Protein AF-A0A972W4C5-F1 (afdb_monomer)

Radius of gyration: 12.28 Å; Cα contacts (8 Å, |Δi|>4): 21; chains: 1; bounding box: 29×22×28 Å

Structure (mmCIF, N/CA/C/O backbone):
data_AF-A0A972W4C5-F1
#
_entry.id   AF-A0A972W4C5-F1
#
loop_
_atom_site.group_PDB
_atom_site.id
_atom_site.type_symbol
_atom_site.label_atom_id
_atom_site.label_alt_id
_atom_site.label_comp_id
_atom_site.label_asym_id
_atom_site.label_entity_id
_atom_site.label_seq_id
_atom_site.pdbx_PDB_ins_code
_atom_site.Cartn_x
_atom_site.Cartn_y
_atom_site.Cartn_z
_atom_site.occupancy
_atom_site.B_iso_or_equiv
_atom_site.auth_seq_id
_atom_site.auth_comp_id
_atom_site.auth_asym_id
_atom_site.auth_atom_id
_atom_site.pdbx_PDB_model_num
ATOM 1 N N . ALA A 1 1 ? -11.765 15.700 -12.363 1.00 48.94 1 ALA A N 1
ATOM 2 C CA . ALA A 1 1 ? -10.732 14.897 -11.674 1.00 48.94 1 ALA A CA 1
ATOM 3 C C . ALA A 1 1 ? -11.186 13.439 -11.637 1.00 48.94 1 ALA A C 1
ATOM 5 O O . ALA A 1 1 ? -12.027 13.108 -10.815 1.00 48.94 1 ALA A O 1
ATOM 6 N N . TYR A 1 2 ? -10.732 12.597 -12.572 1.00 52.69 2 TYR A N 1
ATOM 7 C CA . TYR A 1 2 ? -11.341 11.268 -12.771 1.00 52.69 2 TYR A CA 1
ATOM 8 C C . TYR A 1 2 ? -10.591 10.109 -12.084 1.00 52.69 2 TYR A C 1
ATOM 10 O O . TYR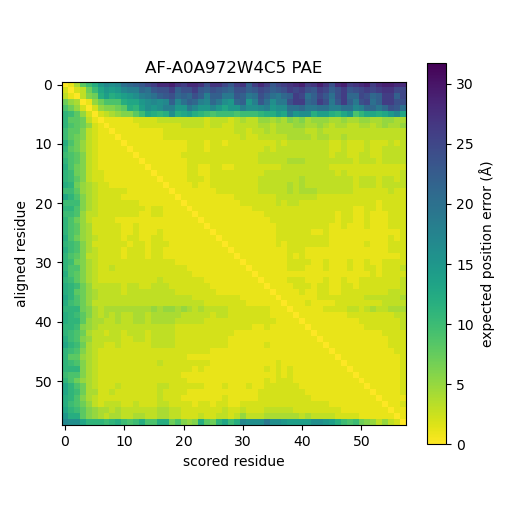 A 1 2 ? -11.197 9.075 -11.854 1.00 52.69 2 TYR A O 1
ATOM 18 N N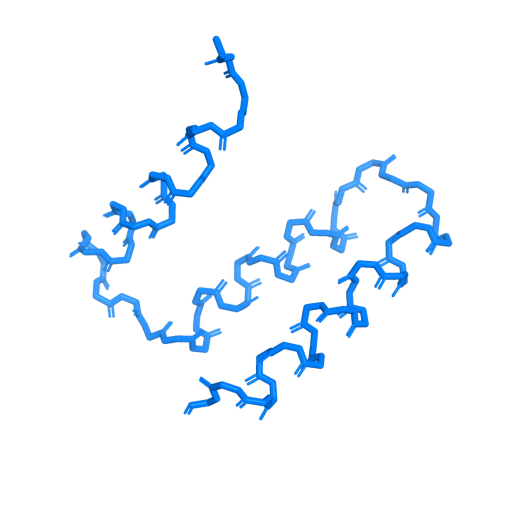 . PHE A 1 3 ? -9.330 10.283 -11.651 1.00 52.16 3 PHE A N 1
ATOM 19 C CA . PHE A 1 3 ? -8.576 9.193 -10.993 1.00 52.16 3 PHE A CA 1
ATOM 20 C C . PHE A 1 3 ? -7.871 9.553 -9.671 1.00 52.16 3 PHE A C 1
ATOM 22 O O . PHE A 1 3 ? -7.551 8.656 -8.902 1.00 52.16 3 PHE A O 1
ATOM 29 N N . GLY A 1 4 ? -7.683 10.837 -9.338 1.00 51.28 4 GLY A N 1
ATOM 30 C CA . GLY A 1 4 ? -6.970 11.227 -8.106 1.00 51.28 4 GLY A CA 1
ATOM 31 C C . GLY A 1 4 ? -7.791 11.111 -6.812 1.00 51.28 4 GLY A C 1
ATOM 32 O O . GLY A 1 4 ? -7.233 10.867 -5.750 1.00 51.28 4 GLY A O 1
ATOM 33 N N . GLY A 1 5 ? -9.120 11.261 -6.889 1.00 58.75 5 GLY A N 1
ATOM 34 C CA . GLY A 1 5 ? -10.002 11.226 -5.710 1.00 58.75 5 GLY A CA 1
ATOM 35 C C . GLY A 1 5 ? -10.634 9.861 -5.418 1.00 58.75 5 GLY A C 1
ATOM 36 O O . GLY A 1 5 ? -11.018 9.594 -4.283 1.00 58.75 5 GLY A O 1
ATOM 37 N N . GLN A 1 6 ? -10.747 8.988 -6.424 1.00 77.12 6 GLN A N 1
ATOM 38 C CA . GLN A 1 6 ? -11.469 7.718 -6.282 1.00 77.12 6 GLN A CA 1
ATOM 39 C C . GLN A 1 6 ? -10.666 6.680 -5.496 1.00 77.12 6 GLN A C 1
ATOM 41 O O . GLN A 1 6 ? -11.231 6.002 -4.650 1.00 77.12 6 GLN A O 1
ATOM 46 N N . VAL A 1 7 ? -9.349 6.587 -5.704 1.00 86.00 7 VAL A N 1
ATOM 47 C CA . VAL A 1 7 ? -8.534 5.545 -5.058 1.00 86.00 7 VAL A CA 1
ATOM 48 C C . VAL A 1 7 ? -8.483 5.728 -3.540 1.00 86.00 7 VAL A C 1
ATOM 50 O O . VAL A 1 7 ? -8.772 4.788 -2.806 1.00 86.00 7 VAL A O 1
ATOM 53 N N . ASN A 1 8 ? -8.211 6.942 -3.052 1.00 89.00 8 ASN A N 1
ATOM 54 C CA . ASN A 1 8 ? -8.207 7.209 -1.609 1.00 89.00 8 ASN A CA 1
ATOM 55 C C . ASN A 1 8 ? -9.592 7.003 -0.988 1.00 89.00 8 ASN A C 1
ATOM 57 O O . ASN A 1 8 ? -9.696 6.431 0.095 1.00 89.00 8 ASN A O 1
ATOM 61 N N . LYS A 1 9 ? -10.660 7.407 -1.689 1.00 92.25 9 LYS A N 1
ATOM 62 C CA . LYS A 1 9 ? -12.028 7.125 -1.249 1.00 92.25 9 LYS A CA 1
ATOM 63 C C . LYS A 1 9 ? -12.270 5.618 -1.144 1.00 92.25 9 LYS A C 1
ATOM 65 O O . LYS A 1 9 ? -12.793 5.178 -0.133 1.00 92.25 9 LYS A O 1
ATOM 70 N N . ASN A 1 10 ? -11.828 4.825 -2.119 1.00 91.62 10 ASN A N 1
ATOM 71 C CA . ASN A 1 10 ? -11.967 3.369 -2.077 1.00 91.62 10 ASN A CA 1
ATOM 72 C C . ASN A 1 10 ? -11.233 2.762 -0.874 1.00 91.62 10 ASN A C 1
ATOM 74 O O . ASN A 1 10 ? -11.798 1.899 -0.214 1.00 91.62 10 ASN A O 1
ATOM 78 N N . TYR A 1 11 ? -10.025 3.241 -0.550 1.00 93.50 11 TYR A N 1
ATOM 79 C CA . TYR A 1 11 ? -9.297 2.803 0.647 1.00 93.50 11 TYR A CA 1
ATOM 80 C C . TYR A 1 11 ? -10.032 3.148 1.945 1.00 93.50 11 TYR A C 1
ATOM 82 O O . TYR A 1 11 ? -10.107 2.311 2.839 1.00 93.50 11 TYR A O 1
ATOM 90 N N . ILE A 1 12 ? -10.597 4.352 2.048 1.00 94.56 12 ILE A N 1
ATOM 91 C CA . ILE A 1 12 ? -11.369 4.767 3.226 1.00 94.56 12 ILE A CA 1
ATOM 92 C C . ILE A 1 12 ? -12.639 3.919 3.360 1.00 94.56 12 ILE A C 1
ATOM 94 O O . ILE A 1 12 ? -12.951 3.440 4.446 1.00 94.56 12 ILE A O 1
ATOM 98 N N . GLU A 1 13 ? -13.372 3.719 2.269 1.00 95.75 13 GLU A N 1
ATOM 99 C CA . GLU A 1 13 ? -14.643 2.998 2.310 1.00 95.75 13 GLU A CA 1
ATOM 100 C C . GLU A 1 13 ? -14.450 1.490 2.538 1.00 95.75 13 GLU A C 1
ATOM 102 O O . GLU A 1 13 ? -15.191 0.910 3.327 1.00 95.75 13 GLU A O 1
ATOM 107 N N . ILE A 1 14 ? -13.427 0.852 1.949 1.00 95.56 14 ILE A N 1
ATOM 108 C CA . ILE A 1 14 ? -13.138 -0.569 2.223 1.00 95.56 14 ILE A CA 1
ATOM 109 C C . ILE A 1 14 ? -12.616 -0.783 3.645 1.00 95.56 14 ILE A C 1
ATOM 111 O O . ILE A 1 14 ? -12.977 -1.774 4.276 1.00 95.56 14 ILE A O 1
ATOM 115 N N . GLN A 1 15 ? -11.817 0.157 4.170 1.00 97.56 15 GLN A N 1
ATOM 116 C CA . GLN A 1 15 ? -11.373 0.115 5.560 1.00 97.56 15 GLN A CA 1
ATOM 117 C C . GLN A 1 15 ? -12.581 0.102 6.495 1.00 97.56 15 GLN A C 1
ATOM 119 O O . GLN A 1 15 ? -12.669 -0.785 7.334 1.00 97.56 15 GLN A O 1
ATOM 124 N N . LYS A 1 16 ? -13.532 1.027 6.309 1.00 97.56 16 LYS A N 1
ATOM 125 C CA . LYS A 1 16 ? -14.750 1.103 7.128 1.00 97.56 16 LYS A CA 1
ATOM 126 C C . LYS A 1 16 ? -15.639 -0.128 6.980 1.00 97.56 16 LYS A C 1
ATOM 128 O O . LYS A 1 16 ? -16.207 -0.586 7.962 1.00 97.56 16 LYS A O 1
ATOM 133 N N . ALA A 1 17 ? -15.794 -0.636 5.757 1.00 98.19 17 ALA A N 1
ATOM 134 C CA . ALA A 1 17 ? -16.696 -1.748 5.474 1.00 98.19 17 ALA A CA 1
ATOM 135 C C . ALA A 1 17 ? -16.204 -3.084 6.052 1.00 98.19 17 ALA A C 1
ATOM 137 O O . ALA A 1 17 ? -17.026 -3.930 6.391 1.00 98.19 17 ALA A O 1
ATOM 138 N N . LEU A 1 18 ? -14.883 -3.278 6.139 1.00 98.12 18 LEU A N 1
ATOM 139 C CA . LEU A 1 18 ? -14.265 -4.543 6.553 1.00 98.12 18 LEU A CA 1
ATOM 140 C C . LEU A 1 18 ? -13.451 -4.440 7.855 1.00 98.12 18 LEU A C 1
ATOM 142 O O . LEU A 1 18 ? -12.809 -5.413 8.232 1.00 98.12 18 LEU A O 1
ATOM 146 N N . ASP A 1 19 ? -13.456 -3.277 8.508 1.00 97.94 19 ASP A N 1
ATOM 147 C CA . ASP A 1 19 ? -12.652 -2.952 9.696 1.00 97.94 19 ASP A CA 1
ATOM 148 C C . ASP A 1 19 ? -11.158 -3.292 9.543 1.00 97.94 19 ASP A C 1
ATOM 150 O O . ASP A 1 19 ? -10.515 -3.883 10.410 1.00 97.94 19 ASP A O 1
ATOM 154 N N . LEU A 1 20 ? -10.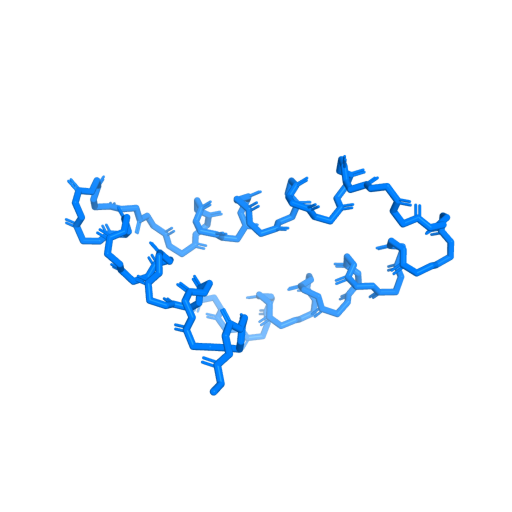587 -2.937 8.386 1.00 98.06 20 LEU A N 1
ATOM 155 C CA . LEU A 1 20 ? -9.196 -3.273 8.086 1.00 98.06 20 LEU A CA 1
ATOM 156 C C . LEU A 1 20 ? -8.234 -2.476 8.968 1.00 98.06 20 LEU A C 1
ATOM 158 O O . LEU A 1 20 ? -8.342 -1.253 9.114 1.00 98.06 20 LEU A O 1
ATOM 162 N N . SER A 1 21 ? -7.212 -3.158 9.470 1.00 97.69 21 SER A N 1
ATOM 163 C CA . SER A 1 21 ? -6.094 -2.537 10.166 1.00 97.69 21 SER A CA 1
ATOM 164 C C . SER A 1 21 ? -5.202 -1.731 9.212 1.00 97.69 21 SER A C 1
ATOM 166 O O . SER A 1 21 ? -5.135 -1.978 8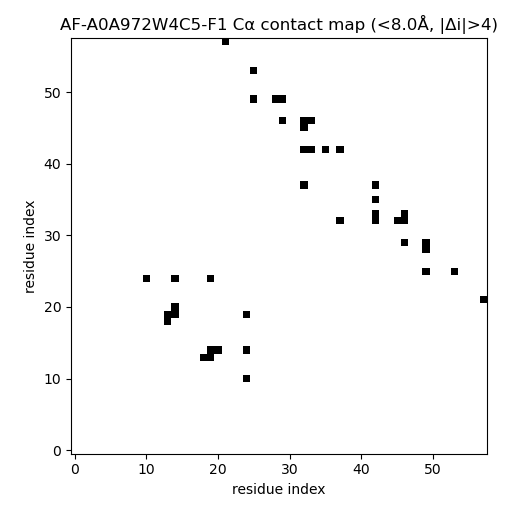.003 1.00 97.69 21 SER A O 1
ATOM 168 N N . LYS A 1 22 ? -4.396 -0.812 9.766 1.00 95.88 22 LYS A N 1
ATOM 169 C CA . LYS A 1 22 ? -3.349 -0.099 9.006 1.00 95.88 22 LYS A CA 1
ATOM 170 C C . LYS A 1 22 ? -2.422 -1.058 8.246 1.00 95.88 22 LYS A C 1
ATOM 172 O O . LYS A 1 22 ? -1.976 -0.741 7.146 1.00 95.88 22 LYS A O 1
ATOM 177 N N . LYS A 1 23 ? -2.120 -2.222 8.836 1.00 97.75 23 LYS A N 1
ATOM 178 C CA . LYS A 1 23 ? -1.266 -3.247 8.223 1.00 97.75 23 LYS A CA 1
ATOM 179 C C . LYS A 1 23 ? -1.926 -3.855 6.986 1.00 97.75 23 LYS A C 1
ATOM 181 O O . LYS A 1 23 ? -1.253 -4.040 5.979 1.00 97.75 23 LYS A O 1
ATOM 186 N N . GLU A 1 24 ? -3.223 -4.133 7.044 1.00 98.25 24 GLU A N 1
ATOM 187 C CA . GLU A 1 24 ? -3.970 -4.696 5.915 1.00 98.25 24 GLU A CA 1
ATOM 188 C C . GLU A 1 24 ? -4.128 -3.683 4.781 1.00 98.25 24 GLU A C 1
ATOM 190 O O . GLU A 1 24 ? -3.890 -4.024 3.624 1.00 98.25 24 GLU A O 1
ATOM 195 N N . ILE A 1 25 ? -4.404 -2.415 5.100 1.00 97.31 25 ILE A N 1
ATOM 196 C CA . ILE A 1 25 ? -4.412 -1.331 4.105 1.00 97.31 25 ILE A CA 1
ATOM 197 C C . ILE A 1 25 ? -3.037 -1.178 3.441 1.00 97.31 25 ILE A C 1
ATOM 199 O O . ILE A 1 25 ? -2.947 -1.093 2.214 1.00 97.31 25 ILE A O 1
ATOM 203 N N . TYR A 1 26 ? -1.955 -1.220 4.224 1.00 97.25 26 TYR A N 1
ATOM 204 C CA . TYR A 1 26 ? -0.592 -1.242 3.691 1.00 97.25 26 TYR A CA 1
ATOM 205 C C . TYR A 1 26 ? -0.361 -2.436 2.752 1.00 97.25 26 TYR A C 1
ATOM 207 O O . TYR A 1 26 ? 0.192 -2.263 1.665 1.00 97.25 26 TYR A O 1
ATOM 215 N N . SER A 1 27 ? -0.815 -3.636 3.119 1.00 98.06 27 SER A N 1
ATOM 216 C CA . SER A 1 27 ? -0.704 -4.822 2.264 1.00 98.06 27 SER A CA 1
ATOM 217 C C . SER A 1 27 ? -1.475 -4.679 0.948 1.00 98.06 27 SER A C 1
ATOM 219 O O . SER A 1 27 ? -0.946 -5.057 -0.097 1.00 98.06 27 SER A O 1
ATOM 221 N N . LEU A 1 28 ? -2.672 -4.086 0.960 1.00 97.12 28 LEU A N 1
ATOM 222 C CA . LEU A 1 28 ? -3.439 -3.805 -0.260 1.00 97.12 28 LEU A CA 1
ATOM 223 C C . LEU A 1 28 ? -2.692 -2.837 -1.193 1.00 97.12 28 LEU A C 1
ATOM 225 O O . LEU A 1 28 ? -2.556 -3.105 -2.392 1.00 97.12 28 LEU A O 1
ATOM 229 N N . ALA A 1 29 ? -2.139 -1.753 -0.646 1.00 96.56 29 ALA A N 1
ATOM 230 C CA . ALA A 1 29 ? -1.337 -0.802 -1.414 1.00 96.56 29 ALA A CA 1
ATOM 231 C C . ALA A 1 29 ? -0.057 -1.445 -1.969 1.00 96.56 29 ALA A C 1
ATOM 233 O O . ALA A 1 29 ? 0.272 -1.274 -3.145 1.00 96.56 29 ALA A O 1
ATOM 234 N N . LYS A 1 30 ? 0.630 -2.260 -1.160 1.00 98.19 30 LYS A N 1
ATOM 235 C CA . LYS A 1 30 ? 1.838 -2.985 -1.571 1.00 98.19 30 LYS A CA 1
ATOM 236 C C . LYS A 1 30 ? 1.550 -3.927 -2.739 1.00 98.19 30 LYS A C 1
ATOM 238 O O . LYS A 1 30 ? 2.268 -3.903 -3.738 1.00 98.19 30 LYS A O 1
ATOM 243 N N . ASN A 1 31 ? 0.473 -4.705 -2.643 1.00 98.12 31 ASN A N 1
ATOM 244 C CA . ASN A 1 31 ? 0.047 -5.613 -3.706 1.00 98.12 31 ASN A CA 1
ATOM 245 C C . ASN A 1 31 ? -0.305 -4.853 -4.992 1.00 98.12 31 ASN A C 1
ATOM 247 O O . ASN A 1 31 ? 0.056 -5.303 -6.080 1.00 98.12 31 ASN A O 1
ATOM 251 N N . SER A 1 32 ? -0.930 -3.676 -4.870 1.00 96.19 32 SER A N 1
ATOM 252 C CA . SER A 1 32 ? -1.266 -2.823 -6.017 1.0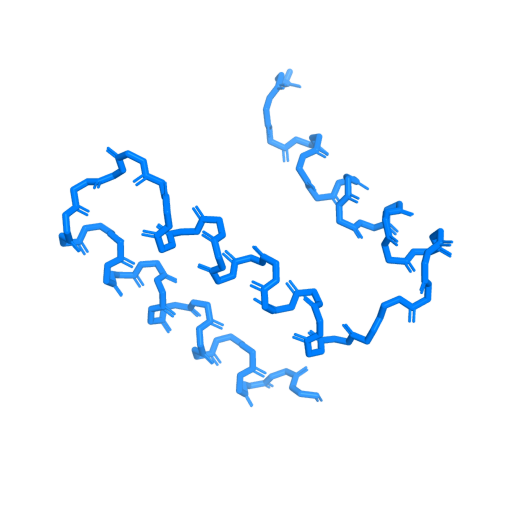0 96.19 32 SER A CA 1
ATOM 253 C C . SER A 1 32 ? -0.023 -2.422 -6.819 1.00 96.19 32 SER A C 1
ATOM 255 O O . SER A 1 32 ? -0.041 -2.498 -8.045 1.00 96.19 32 SER A O 1
ATOM 257 N N . PHE A 1 33 ? 1.086 -2.066 -6.159 1.00 97.06 33 PHE A N 1
ATOM 258 C CA . PHE A 1 33 ? 2.347 -1.780 -6.854 1.00 97.06 33 PHE A CA 1
ATOM 259 C C . PHE A 1 33 ? 3.036 -3.047 -7.372 1.00 97.06 33 PHE A C 1
ATOM 261 O O . PHE A 1 33 ? 3.442 -3.083 -8.536 1.00 97.06 33 PHE A O 1
ATOM 268 N N . GLN A 1 34 ? 3.139 -4.092 -6.544 1.00 97.81 34 GLN A N 1
ATOM 269 C CA . GLN A 1 34 ? 3.848 -5.336 -6.868 1.00 97.81 34 GLN A CA 1
ATOM 270 C C . GLN A 1 34 ? 3.315 -5.993 -8.153 1.00 97.81 34 GLN A C 1
ATOM 272 O O . GLN A 1 34 ? 4.096 -6.365 -9.036 1.00 97.81 34 GLN A O 1
ATOM 277 N N . TYR A 1 35 ? 1.990 -6.060 -8.290 1.00 97.69 35 TYR A N 1
ATOM 278 C CA . TYR A 1 35 ? 1.315 -6.717 -9.413 1.00 97.69 35 TYR A CA 1
ATOM 279 C C . TYR A 1 35 ? 0.839 -5.754 -10.509 1.00 97.69 35 TYR A C 1
ATOM 281 O O . TYR A 1 35 ? 0.175 -6.177 -11.450 1.00 97.69 35 TYR A O 1
ATOM 289 N N . SER A 1 36 ? 1.201 -4.470 -10.431 1.00 97.25 36 SER A N 1
ATOM 290 C CA . SER A 1 36 ? 0.920 -3.510 -11.506 1.00 97.25 36 SER A CA 1
ATOM 291 C C . SER A 1 36 ? 1.656 -3.861 -12.808 1.00 97.25 36 SER A C 1
ATOM 293 O O . SER A 1 36 ? 2.602 -4.648 -12.823 1.00 97.25 36 SER A O 1
ATOM 295 N N . LEU A 1 37 ? 1.279 -3.216 -13.911 1.00 97.81 37 LEU A N 1
ATOM 296 C CA . LEU A 1 37 ? 1.994 -3.297 -15.194 1.00 97.81 37 LEU A CA 1
ATOM 297 C C . LEU A 1 37 ? 3.115 -2.246 -15.323 1.00 97.81 37 LEU A C 1
ATOM 299 O O . LEU A 1 37 ? 3.552 -1.935 -16.427 1.00 97.81 37 LEU A O 1
ATOM 303 N N . LEU A 1 38 ? 3.565 -1.669 -14.205 1.00 96.50 38 LEU A N 1
ATOM 304 C CA . LEU A 1 38 ? 4.706 -0.755 -14.186 1.00 96.50 38 LEU A CA 1
ATOM 305 C C . LEU A 1 38 ? 6.011 -1.488 -14.520 1.00 96.50 38 LEU A C 1
ATOM 307 O O . LEU A 1 38 ? 6.158 -2.687 -14.267 1.00 96.50 38 LEU A O 1
ATOM 311 N N . ASP A 1 39 ? 6.989 -0.741 -15.023 1.00 97.75 39 ASP A N 1
ATOM 312 C CA . ASP A 1 39 ? 8.354 -1.238 -15.141 1.00 97.75 39 ASP A CA 1
ATOM 313 C C . ASP A 1 39 ? 8.963 -1.532 -13.759 1.00 97.75 39 ASP A C 1
ATOM 315 O O . ASP A 1 39 ? 8.577 -0.954 -12.736 1.00 97.75 39 ASP A O 1
ATOM 319 N N . THR A 1 40 ? 9.927 -2.452 -13.729 1.00 97.69 40 THR A N 1
ATOM 320 C CA . THR A 1 40 ? 10.544 -2.942 -12.490 1.00 97.69 40 THR A CA 1
ATOM 321 C C . THR A 1 40 ? 11.135 -1.812 -11.648 1.00 97.69 40 T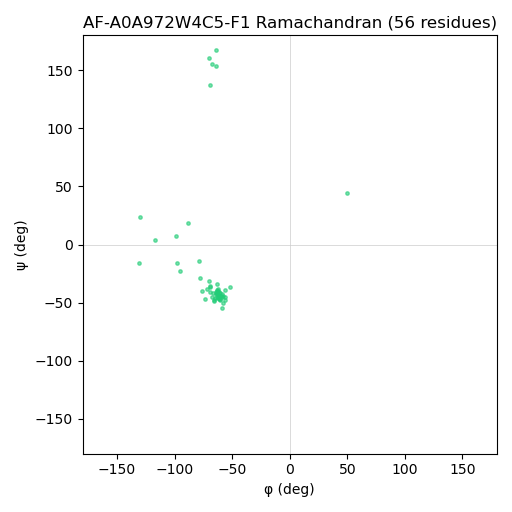HR A C 1
ATOM 323 O O . THR A 1 40 ? 10.978 -1.818 -10.427 1.00 97.69 40 THR A O 1
ATOM 326 N N . THR A 1 41 ? 11.757 -0.819 -12.284 1.00 97.94 41 THR A N 1
ATOM 327 C CA . THR A 1 41 ? 12.388 0.309 -11.592 1.00 97.94 41 THR A CA 1
ATOM 328 C C . THR A 1 41 ? 11.344 1.158 -10.872 1.00 97.94 41 THR A C 1
ATOM 330 O O . THR A 1 41 ? 11.477 1.409 -9.675 1.00 97.94 41 THR A O 1
ATOM 333 N N . LYS A 1 42 ? 10.253 1.542 -11.548 1.00 97.81 42 LYS A N 1
ATOM 334 C CA . LYS A 1 42 ? 9.162 2.296 -10.908 1.00 97.81 42 LYS A CA 1
ATOM 335 C C . LYS A 1 42 ? 8.473 1.505 -9.805 1.00 97.81 42 LYS A C 1
ATOM 337 O O . LYS A 1 42 ? 8.188 2.075 -8.754 1.00 97.81 42 LYS A O 1
ATOM 342 N N . LYS A 1 43 ? 8.249 0.197 -9.994 1.00 98.31 43 LYS A N 1
ATOM 343 C CA . LYS A 1 43 ? 7.709 -0.660 -8.924 1.00 98.31 43 LYS A CA 1
ATOM 344 C C . LYS A 1 43 ? 8.575 -0.594 -7.672 1.00 98.31 43 LYS A C 1
ATOM 346 O O . LYS A 1 43 ? 8.045 -0.401 -6.584 1.00 98.31 43 LYS A O 1
ATOM 351 N N . GLN A 1 44 ? 9.892 -0.732 -7.820 1.00 98.38 44 GLN A N 1
ATOM 352 C CA . GLN A 1 44 ? 10.827 -0.686 -6.693 1.00 98.38 44 GLN A CA 1
ATOM 353 C C . GLN A 1 44 ? 10.819 0.672 -5.985 1.00 98.38 44 GLN A C 1
ATOM 355 O O . GLN A 1 44 ? 10.814 0.704 -4.756 1.00 98.38 44 GLN A O 1
ATOM 360 N N . ILE A 1 45 ? 10.771 1.776 -6.740 1.00 98.50 45 ILE A N 1
ATOM 361 C CA . ILE A 1 45 ? 10.684 3.132 -6.176 1.00 98.50 45 ILE A CA 1
ATOM 362 C C . ILE A 1 45 ? 9.426 3.266 -5.310 1.00 98.50 45 ILE A C 1
ATOM 364 O O . ILE A 1 45 ? 9.534 3.570 -4.124 1.00 98.50 45 ILE A O 1
ATOM 368 N N . TYR A 1 46 ? 8.248 2.953 -5.855 1.00 98.25 46 TYR A N 1
ATOM 369 C CA . TYR A 1 46 ? 6.992 3.125 -5.121 1.00 98.25 46 TYR A CA 1
ATOM 370 C C . TYR A 1 46 ? 6.833 2.155 -3.948 1.00 98.25 46 TYR A C 1
ATOM 372 O O . TYR A 1 46 ? 6.314 2.537 -2.901 1.00 98.25 46 TYR A O 1
ATOM 380 N N . LEU A 1 47 ? 7.310 0.913 -4.079 1.00 98.50 47 LEU A N 1
ATOM 381 C CA . LEU A 1 47 ? 7.320 -0.039 -2.966 1.00 98.50 47 LEU A CA 1
ATOM 382 C C . LEU A 1 47 ? 8.185 0.469 -1.806 1.00 98.50 47 LEU A C 1
ATOM 384 O O . LEU A 1 47 ? 7.775 0.358 -0.652 1.00 98.50 47 LEU A O 1
ATOM 388 N N . LYS A 1 48 ? 9.345 1.065 -2.109 1.00 98.62 48 LYS A N 1
ATOM 389 C CA . LYS A 1 48 ? 10.232 1.652 -1.102 1.00 98.62 48 LYS A CA 1
ATOM 390 C C . LYS A 1 48 ? 9.605 2.876 -0.435 1.00 98.62 48 LYS A C 1
ATOM 392 O O . LYS A 1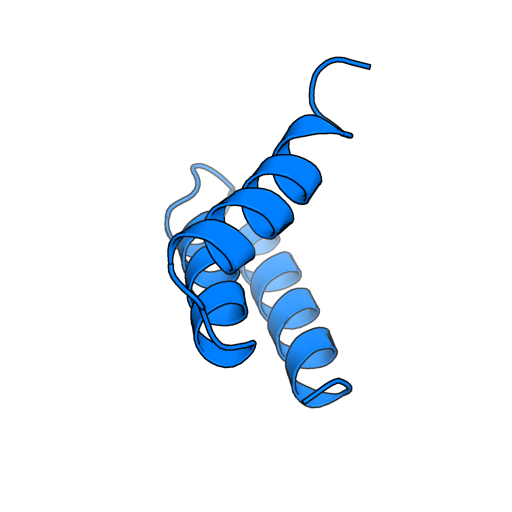 48 ? 9.658 2.990 0.786 1.00 98.62 48 LYS A O 1
ATOM 397 N N . GLU A 1 49 ? 8.999 3.776 -1.208 1.00 98.50 49 GLU A N 1
ATOM 398 C CA . GLU A 1 49 ? 8.288 4.943 -0.665 1.00 98.50 49 GLU A CA 1
ATOM 399 C C . GLU A 1 49 ? 7.147 4.527 0.272 1.00 98.50 49 GLU A C 1
ATOM 401 O O . GLU A 1 49 ? 7.033 5.048 1.383 1.00 98.50 49 GLU A O 1
ATOM 406 N N . LEU A 1 50 ? 6.348 3.537 -0.138 1.00 97.88 50 LEU A N 1
ATOM 407 C CA . LEU A 1 50 ? 5.260 2.994 0.669 1.00 97.88 50 LEU A CA 1
ATOM 408 C C . LEU A 1 50 ? 5.770 2.369 1.977 1.00 97.88 50 LEU A C 1
ATOM 410 O O . LEU A 1 50 ? 5.191 2.604 3.038 1.00 97.88 50 LEU A O 1
ATOM 414 N N . GLU A 1 51 ? 6.846 1.581 1.917 1.00 98.31 51 GLU A N 1
ATOM 415 C CA . GLU A 1 51 ? 7.450 0.951 3.095 1.00 98.31 51 GLU A CA 1
ATOM 416 C C . GLU A 1 51 ? 7.990 1.986 4.089 1.00 98.31 51 GLU A C 1
ATOM 418 O O . GLU A 1 51 ? 7.730 1.882 5.291 1.00 98.31 51 GLU A O 1
ATOM 423 N N . LEU A 1 52 ? 8.693 3.012 3.601 1.00 98.50 52 LEU A N 1
ATOM 424 C CA . LEU A 1 52 ? 9.186 4.110 4.434 1.00 98.50 52 LEU A CA 1
ATOM 425 C C . LEU A 1 52 ? 8.033 4.861 5.102 1.00 98.50 52 LEU A C 1
ATOM 427 O O . LEU A 1 52 ? 8.065 5.092 6.311 1.00 98.50 52 LEU A O 1
ATOM 431 N N . TYR A 1 53 ? 6.990 5.196 4.340 1.00 97.88 53 TYR A N 1
ATOM 432 C CA . TYR A 1 53 ? 5.817 5.871 4.885 1.00 97.88 53 TYR A CA 1
ATOM 433 C C . TYR A 1 53 ? 5.129 5.031 5.966 1.00 97.88 53 TYR A C 1
ATOM 435 O O . TYR A 1 53 ? 4.859 5.541 7.053 1.00 97.88 53 TYR A O 1
ATOM 443 N N . TYR A 1 54 ? 4.883 3.744 5.705 1.00 97.50 54 TYR A N 1
ATOM 444 C CA . TYR A 1 54 ? 4.241 2.857 6.674 1.00 97.50 54 TYR A CA 1
ATOM 445 C C . TYR A 1 54 ? 5.067 2.723 7.955 1.00 97.50 54 TYR A C 1
ATOM 447 O O . TYR A 1 54 ? 4.519 2.834 9.047 1.00 97.50 54 TYR A O 1
ATOM 455 N N . ASN A 1 55 ? 6.386 2.547 7.838 1.00 97.56 55 ASN A N 1
ATOM 456 C CA . ASN A 1 55 ? 7.269 2.433 8.996 1.00 97.56 55 ASN A CA 1
ATOM 457 C C . ASN A 1 55 ? 7.297 3.700 9.861 1.00 97.56 55 ASN A C 1
ATOM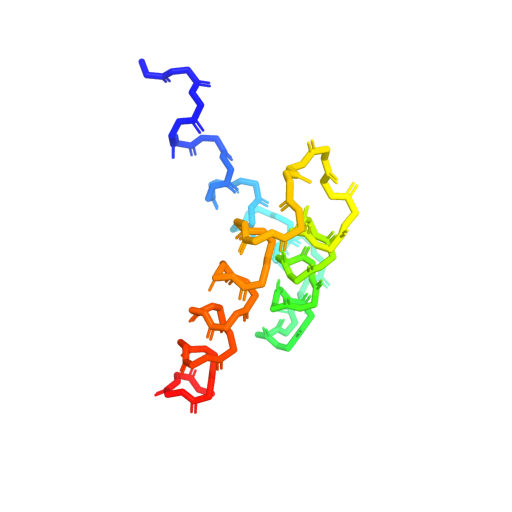 459 O O . ASN A 1 55 ? 7.376 3.578 11.081 1.00 97.56 55 ASN A O 1
ATOM 463 N N . ASN A 1 56 ? 7.169 4.878 9.248 1.00 98.00 56 ASN A N 1
ATOM 464 C CA . ASN A 1 56 ? 7.140 6.159 9.955 1.00 98.00 56 ASN A CA 1
ATOM 465 C C . ASN A 1 56 ? 5.779 6.483 10.602 1.00 98.00 56 ASN A C 1
ATOM 467 O O . ASN A 1 56 ? 5.712 7.396 11.418 1.00 98.00 56 ASN A O 1
ATOM 471 N N . ASN A 1 57 ? 4.702 5.773 10.242 1.00 95.25 57 ASN A N 1
ATOM 472 C CA . ASN A 1 57 ? 3.323 6.105 10.637 1.00 95.25 57 ASN A CA 1
ATOM 473 C C . ASN A 1 57 ? 2.546 4.909 11.230 1.00 95.25 57 ASN A C 1
ATOM 475 O O . ASN A 1 57 ? 1.306 4.881 11.165 1.00 95.25 57 ASN A O 1
ATOM 479 N N . LYS A 1 58 ? 3.264 3.910 11.767 1.00 81.31 58 LYS A N 1
ATOM 480 C CA . LYS A 1 58 ? 2.671 2.708 12.383 1.00 81.31 58 LYS A CA 1
ATOM 481 C C . LYS A 1 58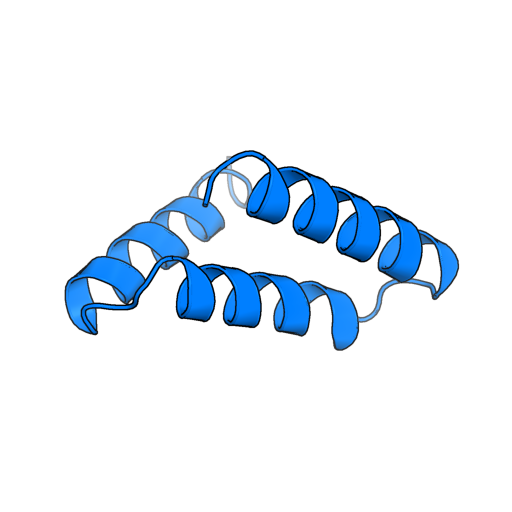 ? 1.609 3.064 13.418 1.00 81.31 58 LYS A C 1
ATOM 483 O O . LYS A 1 58 ? 1.817 3.992 14.220 1.00 81.31 58 LYS A O 1
#

Secondary structure (DSSP, 8-state):
--STTHHHHHHHHHHHHHT--HHHHHHHHHHHHHTSSS-HHHHHHHHHHHHHHHHHT-

Mean predicted aligned error: 4.13 Å

Nearest PDB structures (foldseek):
  1iqp-assembly1_C  TM=8.498E-01  e=5.766E+00  Pyrococcus furiosus
  6xxv-assembly2_F  TM=7.121E-01  e=4.145E+00  Homo sapiens
  4jlr-assembly2_C  TM=7.243E-01  e=5.398E+00  unclassified
  4l8i-assembly1_A  TM=6.551E-01  e=5.766E+00  synthetic construct

Solvent-accessible surface area (backbone atoms only — not comparable to full-atom values): 3500 Å² total; per-residue (Å²): 132,92,65,80,62,54,59,61,48,49,54,55,51,50,29,68,75,67,70,53,48,74,68,53,53,49,50,54,54,49,49,54,47,73,74,42,93,64,56,72,69,61,34,52,51,53,51,50,53,51,50,53,52,48,71,76,64,112

Foldseek 3Di:
DPPPPVVVVVLVVVCVVPVDDLVVSLVVQLCCLVPDPDDPVVSVVVNVVSVVVSVVPD

pLDDT: mean 92.44, std 12.85, range [48.94, 98.62]

Sequence (58 aa):
AYFGGQVNKNYIEIQKALDLSKKEIYSLAKNSFQYSLLDTTKKQIYLKELELYYNNNK